Protein AF-A0A7W1I3N8-F1 (afdb_monomer_lite)

Foldseek 3Di:
DQDPVPRDDDDDDDPPVPDDDDDDPVPDPDDPVVVVVVVVVVVVLVVQCVVVVHPVSSPDDPDPCQPPDADPPPRDGDD

Structure (mmCIF, N/CA/C/O backbone):
data_AF-A0A7W1I3N8-F1
#
_entry.id   AF-A0A7W1I3N8-F1
#
loop_
_atom_site.group_PDB
_atom_site.id
_atom_site.type_symbol
_atom_site.label_atom_id
_atom_site.label_alt_id
_atom_site.label_comp_id
_atom_site.label_asym_id
_atom_site.label_entity_id
_atom_site.label_seq_id
_atom_site.pdbx_PDB_ins_code
_atom_site.Cartn_x
_atom_site.Cartn_y
_atom_site.Cartn_z
_atom_site.occupancy
_atom_site.B_iso_or_equiv
_atom_site.auth_seq_id
_atom_site.auth_comp_id
_atom_site.auth_asym_id
_atom_site.auth_atom_id
_atom_site.pdbx_PDB_model_num
ATOM 1 N N . MET A 1 1 ? -1.430 19.043 25.001 1.00 63.84 1 MET A N 1
ATOM 2 C CA . MET A 1 1 ? -1.280 19.865 26.224 1.00 63.84 1 MET A CA 1
ATOM 3 C C . MET A 1 1 ? -0.633 21.191 25.835 1.00 63.84 1 MET A C 1
ATOM 5 O O . MET A 1 1 ? 0.323 21.167 25.066 1.00 63.84 1 MET A O 1
ATOM 9 N N . LYS A 1 2 ? -1.206 22.337 26.226 1.00 70.50 2 LYS A N 1
ATOM 10 C CA . LYS A 1 2 ? -0.598 23.656 25.968 1.00 70.50 2 LYS A CA 1
ATOM 11 C C . LYS A 1 2 ? 0.601 23.774 26.907 1.00 70.50 2 LYS A C 1
ATOM 13 O O . LYS A 1 2 ? 0.439 23.501 28.091 1.00 70.50 2 LYS A O 1
ATOM 18 N N . ASN A 1 3 ? 1.781 24.087 26.385 1.00 72.56 3 ASN A N 1
ATOM 19 C CA . ASN A 1 3 ? 2.945 24.301 27.235 1.00 72.56 3 ASN A CA 1
ATOM 20 C C . ASN A 1 3 ? 2.669 25.557 28.096 1.00 72.56 3 ASN A C 1
ATOM 22 O O . ASN A 1 3 ? 2.349 26.598 27.512 1.00 72.56 3 ASN A O 1
ATOM 26 N N . PRO A 1 4 ? 2.700 25.451 29.436 1.00 76.94 4 PRO A N 1
ATOM 27 C CA . PRO A 1 4 ? 2.320 26.548 30.324 1.00 76.94 4 PRO A CA 1
ATOM 28 C C . PRO A 1 4 ? 3.280 27.741 30.229 1.00 76.94 4 PRO A C 1
ATOM 30 O O . PRO A 1 4 ? 2.823 28.876 30.301 1.00 76.94 4 PRO A O 1
ATOM 33 N N . ASP A 1 5 ? 4.559 27.497 29.944 1.00 79.12 5 ASP A N 1
ATOM 34 C CA . ASP A 1 5 ? 5.603 28.527 29.911 1.00 79.12 5 ASP A CA 1
ATOM 35 C C . ASP A 1 5 ? 5.673 29.256 28.562 1.00 79.12 5 ASP A C 1
ATOM 37 O O . ASP A 1 5 ? 5.979 30.441 28.489 1.00 79.12 5 ASP A O 1
ATOM 41 N N . THR A 1 6 ? 5.371 28.559 27.461 1.00 79.50 6 THR A N 1
ATOM 42 C CA . THR A 1 6 ? 5.479 29.124 26.097 1.00 79.50 6 THR A CA 1
ATOM 43 C C . THR A 1 6 ? 4.133 29.413 25.441 1.00 79.50 6 THR A C 1
ATOM 45 O O . THR A 1 6 ? 4.080 29.964 24.342 1.00 79.50 6 THR A O 1
ATOM 48 N N . GLY A 1 7 ? 3.028 28.980 26.053 1.00 81.19 7 GLY A N 1
ATOM 49 C CA . GLY A 1 7 ? 1.671 29.127 25.529 1.00 81.19 7 GLY A CA 1
ATOM 50 C C . GLY A 1 7 ? 1.376 28.350 24.237 1.00 81.19 7 GLY A C 1
ATOM 51 O O . GLY A 1 7 ? 0.248 28.392 23.741 1.00 81.19 7 GLY A O 1
ATOM 52 N N . LYS A 1 8 ? 2.345 27.616 23.680 1.00 76.75 8 LYS A N 1
ATOM 53 C CA . LYS A 1 8 ? 2.199 26.901 22.405 1.00 76.75 8 LYS A CA 1
ATOM 54 C C . LYS A 1 8 ? 1.551 25.530 22.609 1.00 76.75 8 LYS A C 1
ATOM 56 O O . LYS A 1 8 ? 1.850 24.805 23.560 1.00 76.75 8 LYS A O 1
ATOM 61 N N . ARG A 1 9 ? 0.661 25.145 21.690 1.00 82.00 9 ARG A N 1
ATOM 62 C CA . ARG A 1 9 ? 0.145 23.772 21.584 1.00 82.00 9 ARG A CA 1
ATOM 63 C C . ARG A 1 9 ? 1.025 22.990 20.616 1.00 82.00 9 ARG A C 1
ATOM 65 O O . ARG A 1 9 ? 1.148 23.371 19.459 1.00 82.00 9 ARG A O 1
ATOM 72 N N . VAL A 1 10 ? 1.597 21.886 21.086 1.00 78.62 10 VAL A N 1
ATOM 73 C CA . VAL A 1 10 ? 2.302 20.920 20.236 1.00 78.62 10 VAL A CA 1
ATOM 74 C C . VAL A 1 10 ? 1.410 19.695 20.092 1.00 78.62 10 VAL A C 1
ATOM 76 O O . VAL A 1 10 ? 1.012 19.101 21.098 1.00 78.62 10 VAL A O 1
AT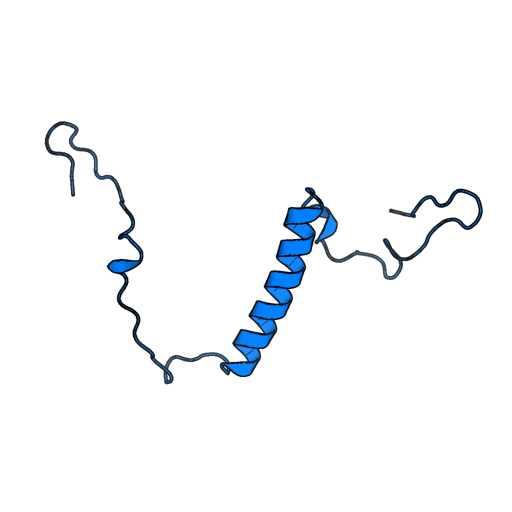OM 79 N N . SER A 1 11 ? 1.071 19.341 18.853 1.00 80.62 11 SER A N 1
ATOM 80 C CA . SER A 1 11 ? 0.429 18.061 18.563 1.00 80.62 11 SER A CA 1
ATOM 81 C C . SER A 1 11 ? 1.484 16.968 18.695 1.00 80.62 11 SER A C 1
ATOM 83 O O . SER A 1 11 ? 2.471 16.968 17.961 1.00 80.62 11 SER A O 1
ATOM 85 N N . ARG A 1 12 ? 1.317 16.084 19.679 1.00 80.12 12 ARG A N 1
ATOM 86 C CA . ARG A 1 12 ? 2.160 14.900 19.857 1.00 80.12 12 ARG A CA 1
ATOM 87 C C . ARG A 1 12 ? 1.316 13.690 19.499 1.00 80.12 12 ARG A C 1
ATOM 89 O O . ARG A 1 12 ? 0.215 13.546 20.020 1.00 80.12 12 ARG A O 1
ATOM 96 N N . LEU A 1 13 ? 1.824 12.858 18.598 1.00 87.62 13 LEU A N 1
ATOM 97 C CA . LEU A 1 13 ? 1.216 11.565 18.314 1.00 87.62 13 LEU A CA 1
ATOM 98 C C . LEU A 1 13 ? 1.405 10.658 19.529 1.00 87.62 13 LEU A C 1
ATOM 100 O O . LEU A 1 13 ? 2.495 10.623 20.102 1.00 87.62 13 LEU A O 1
ATOM 104 N N . ASN A 1 14 ? 0.358 9.918 19.893 1.00 89.94 14 ASN A N 1
ATOM 105 C CA . ASN A 1 14 ? 0.477 8.893 20.921 1.00 89.94 14 ASN A CA 1
ATOM 106 C C . ASN A 1 14 ? 1.465 7.814 20.448 1.00 89.94 14 ASN A C 1
ATOM 108 O O . ASN A 1 14 ? 1.478 7.482 19.252 1.00 89.94 14 ASN A O 1
ATOM 112 N N . PRO A 1 15 ? 2.277 7.244 21.351 1.00 90.75 15 PRO A N 1
ATOM 113 C CA . PRO A 1 15 ? 3.110 6.097 21.021 1.00 90.75 15 PRO A CA 1
ATOM 114 C C . PRO A 1 15 ? 2.240 4.912 20.581 1.00 90.75 15 PRO A C 1
ATOM 116 O O . PRO A 1 15 ? 1.084 4.782 20.982 1.00 90.75 15 PRO A O 1
ATOM 119 N N . ALA A 1 16 ? 2.798 4.022 19.756 1.00 89.44 16 ALA A N 1
ATOM 120 C CA . ALA A 1 16 ? 2.052 2.902 19.175 1.00 89.44 16 ALA A CA 1
ATOM 121 C C . ALA A 1 16 ? 1.467 1.930 20.219 1.00 89.44 16 ALA A C 1
ATOM 123 O O . ALA A 1 16 ? 0.477 1.256 19.931 1.00 89.44 16 ALA A O 1
ATOM 124 N N . SER A 1 17 ? 2.061 1.876 21.416 1.00 92.19 17 SER A N 1
ATOM 125 C CA . SER A 1 17 ? 1.574 1.117 22.575 1.00 92.19 17 SER A CA 1
ATOM 126 C C . SER A 1 17 ? 0.241 1.633 23.118 1.00 92.19 17 SER A C 1
ATOM 128 O O . SER A 1 17 ? -0.515 0.867 23.701 1.00 92.19 17 SER A O 1
ATOM 130 N N . GLU A 1 18 ? -0.065 2.912 22.907 1.00 94.50 18 GLU A N 1
ATOM 131 C CA . GLU A 1 18 ? -1.314 3.552 23.335 1.00 94.50 18 GLU A CA 1
ATOM 132 C C . GLU A 1 18 ? -2.376 3.563 22.223 1.00 94.50 18 GLU A C 1
ATOM 134 O O . GLU A 1 18 ? -3.464 4.117 22.389 1.00 94.50 18 GLU A O 1
ATOM 139 N N . TRP A 1 19 ? -2.083 2.982 21.054 1.00 94.69 19 TRP A N 1
ATOM 140 C CA . TRP A 1 19 ? -3.045 2.934 19.957 1.00 94.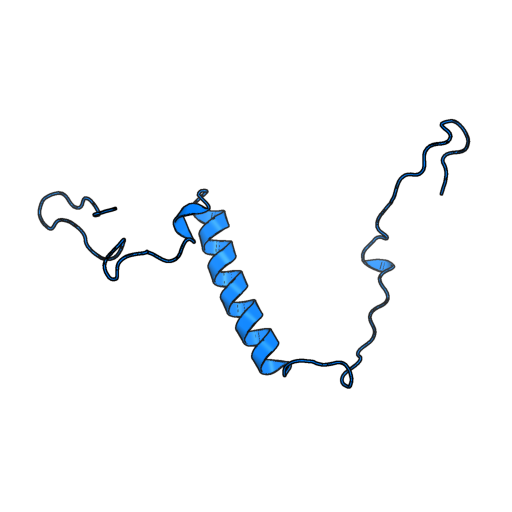69 19 TRP A CA 1
ATOM 141 C C . TRP A 1 19 ? -4.101 1.864 20.219 1.00 94.69 19 TRP A C 1
ATOM 143 O O . TRP A 1 19 ? -3.821 0.666 20.163 1.00 94.69 19 TRP A O 1
ATOM 153 N N . MET A 1 20 ? -5.345 2.300 20.398 1.00 92.25 20 MET A N 1
ATOM 154 C CA . MET A 1 20 ? -6.503 1.412 20.401 1.00 92.25 20 MET A CA 1
ATOM 155 C C . MET A 1 20 ? -6.906 1.070 18.964 1.00 92.25 20 MET A C 1
ATOM 157 O O . MET A 1 20 ? -7.156 1.957 18.148 1.00 92.25 20 MET A O 1
ATOM 161 N N . ARG A 1 21 ? -6.986 -0.225 18.655 1.00 92.44 21 ARG A N 1
ATOM 162 C CA . ARG A 1 21 ? -7.474 -0.743 17.370 1.00 92.44 21 ARG A CA 1
ATOM 163 C C . ARG A 1 21 ? -8.736 -1.555 17.625 1.00 92.44 21 ARG A C 1
ATOM 165 O O . ARG A 1 21 ? -8.777 -2.338 18.567 1.00 92.44 21 ARG A O 1
ATOM 172 N N . LYS A 1 22 ? -9.753 -1.367 16.788 1.00 94.56 22 LYS A N 1
ATOM 173 C CA . LYS A 1 22 ? -11.005 -2.122 16.842 1.00 94.56 22 LYS A CA 1
ATOM 174 C C . LYS A 1 22 ? -11.372 -2.578 15.440 1.00 94.56 22 LYS A C 1
ATOM 176 O O . LYS A 1 22 ? -11.373 -1.769 14.515 1.00 94.56 22 LYS A O 1
ATOM 181 N N . GLU A 1 23 ? -11.699 -3.855 15.297 1.00 93.00 23 GLU A N 1
ATOM 182 C CA . GLU A 1 23 ? -12.222 -4.383 14.043 1.00 93.00 23 GLU A CA 1
ATOM 183 C C . GLU A 1 23 ? -13.672 -3.930 13.842 1.00 93.00 23 GLU A C 1
ATOM 185 O O . GLU A 1 23 ? -14.510 -4.029 14.741 1.00 93.00 23 GLU A O 1
ATOM 190 N N . VAL A 1 24 ? -13.965 -3.413 12.647 1.00 95.06 24 VAL A N 1
ATOM 191 C CA . VAL A 1 24 ? -15.298 -2.937 12.245 1.00 95.06 24 VAL A CA 1
ATOM 192 C C . VAL A 1 24 ? -15.684 -3.512 10.873 1.00 95.06 24 VAL A C 1
ATOM 194 O O . VAL A 1 24 ? -15.743 -2.774 9.890 1.00 95.06 24 VAL A O 1
ATOM 197 N N . PRO A 1 25 ? -15.953 -4.831 10.765 1.00 93.06 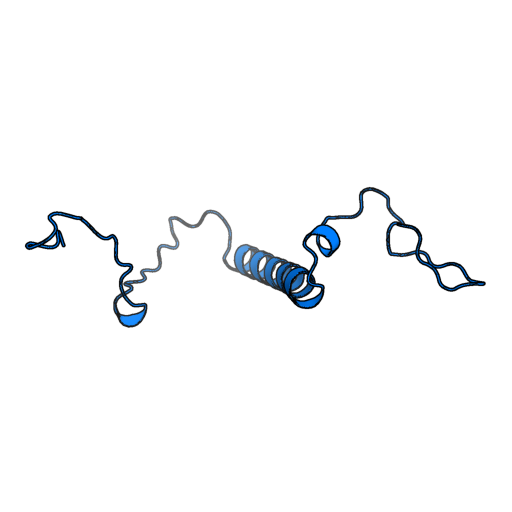25 PRO A N 1
ATOM 198 C CA . PRO A 1 25 ? -16.172 -5.491 9.471 1.00 93.06 25 PRO A CA 1
ATOM 199 C C . PRO A 1 25 ? -17.334 -4.910 8.653 1.00 93.06 25 PRO A C 1
ATOM 201 O O . PRO A 1 25 ? -17.301 -4.942 7.430 1.00 93.06 25 PRO A O 1
ATOM 204 N N . HIS A 1 26 ? -18.339 -4.330 9.312 1.00 94.88 26 HIS A N 1
ATOM 205 C CA . HIS A 1 26 ? -19.506 -3.717 8.667 1.00 94.88 26 HIS A CA 1
ATOM 206 C C . HIS A 1 26 ? -19.214 -2.364 7.989 1.00 94.88 26 HIS A C 1
ATOM 208 O O . HIS A 1 26 ? -20.023 -1.908 7.191 1.00 94.88 26 HIS A O 1
ATOM 214 N N . LEU A 1 27 ? -18.079 -1.716 8.286 1.00 96.25 27 LEU A N 1
ATOM 215 C CA . LEU A 1 27 ? -17.633 -0.482 7.613 1.00 96.25 27 LEU A CA 1
ATOM 216 C C . LEU A 1 27 ? -16.635 -0.760 6.482 1.00 96.25 27 LEU A C 1
ATOM 218 O O . LEU A 1 27 ? -16.001 0.152 5.947 1.00 96.25 27 LEU A O 1
ATOM 222 N N . ARG A 1 28 ? -16.440 -2.032 6.144 1.00 94.81 28 ARG A N 1
ATOM 223 C CA . ARG A 1 28 ? -15.486 -2.458 5.134 1.00 94.81 28 ARG A CA 1
ATOM 224 C C . ARG A 1 28 ? -15.993 -2.083 3.738 1.00 94.81 28 ARG A C 1
ATOM 226 O O . ARG A 1 28 ? -17.084 -2.470 3.344 1.00 94.81 28 ARG A O 1
ATOM 233 N N . ILE A 1 29 ? -15.164 -1.363 2.981 1.00 97.06 29 ILE A N 1
ATOM 234 C CA . ILE A 1 29 ? -15.475 -0.942 1.601 1.00 97.06 29 ILE A CA 1
ATOM 235 C C . ILE A 1 29 ? -15.104 -2.039 0.587 1.00 97.06 29 ILE A C 1
ATOM 237 O O . ILE A 1 29 ? -15.782 -2.215 -0.419 1.00 97.06 29 ILE A O 1
ATOM 241 N N . VAL A 1 30 ? -14.021 -2.780 0.846 1.00 96.81 30 VAL A N 1
ATOM 242 C CA . VAL A 1 30 ? -13.486 -3.848 -0.019 1.00 96.81 30 VAL A CA 1
ATOM 243 C C . VAL A 1 30 ? -13.088 -5.059 0.817 1.00 96.81 30 VAL A C 1
ATOM 245 O O . VAL A 1 30 ? -12.737 -4.887 1.980 1.00 96.81 30 VAL A O 1
ATOM 248 N N . SER A 1 31 ? -13.101 -6.268 0.251 1.00 95.88 31 SER A N 1
ATOM 249 C CA . SER A 1 31 ? -12.703 -7.481 0.981 1.00 95.88 31 SER A CA 1
ATOM 250 C C . SER A 1 31 ? -11.270 -7.399 1.528 1.00 95.88 31 SER A C 1
ATOM 252 O O . SER A 1 31 ? -10.415 -6.707 0.969 1.00 95.88 31 SER A O 1
ATOM 254 N N . ASP A 1 32 ? -10.997 -8.137 2.611 1.00 94.25 32 ASP A N 1
ATOM 255 C CA . ASP A 1 32 ? -9.644 -8.218 3.183 1.00 94.25 32 ASP A CA 1
ATOM 256 C C . ASP A 1 32 ? -8.644 -8.787 2.177 1.00 94.25 32 ASP A C 1
ATOM 258 O O . ASP A 1 32 ? -7.511 -8.322 2.109 1.00 94.25 32 ASP A O 1
ATOM 262 N N . GLU A 1 33 ? -9.079 -9.752 1.365 1.00 96.69 33 GLU A N 1
ATOM 263 C CA . GLU A 1 33 ? -8.273 -10.351 0.301 1.00 96.69 33 GLU A CA 1
ATOM 264 C C . GLU A 1 33 ? -7.837 -9.294 -0.720 1.00 96.69 33 GLU A C 1
ATOM 266 O O . GLU A 1 33 ? -6.645 -9.130 -0.980 1.00 96.69 33 GLU A O 1
ATOM 271 N N . LEU A 1 34 ? -8.783 -8.494 -1.230 1.00 97.56 34 LEU A N 1
ATOM 272 C CA . LEU A 1 34 ? -8.480 -7.439 -2.197 1.00 97.56 34 LEU A CA 1
ATOM 273 C C . LEU A 1 34 ? -7.584 -6.354 -1.584 1.00 97.56 34 LEU A C 1
ATOM 275 O O . LEU A 1 34 ? -6.675 -5.838 -2.243 1.00 97.56 34 LEU A O 1
ATOM 279 N N . TRP A 1 35 ? -7.820 -6.011 -0.317 1.00 96.12 35 TRP A N 1
ATOM 280 C CA . TRP A 1 35 ? -6.968 -5.084 0.417 1.00 96.12 35 TRP A CA 1
ATOM 281 C C . TRP A 1 35 ? -5.537 -5.619 0.559 1.00 96.12 35 TRP A C 1
ATOM 283 O O . TRP A 1 35 ? -4.581 -4.905 0.238 1.00 96.12 35 TRP A O 1
ATOM 293 N N . ALA A 1 36 ? -5.375 -6.869 0.995 1.00 96.00 36 ALA A N 1
ATOM 294 C CA . ALA A 1 36 ? -4.077 -7.511 1.173 1.00 96.00 36 ALA A CA 1
ATOM 295 C C . ALA A 1 36 ? -3.293 -7.573 -0.147 1.00 96.00 36 ALA A C 1
ATOM 297 O O . ALA A 1 36 ? -2.127 -7.158 -0.190 1.00 96.00 36 ALA A O 1
ATOM 298 N N . ASP A 1 37 ? -3.947 -7.974 -1.237 1.00 96.69 37 ASP A N 1
ATOM 299 C CA . ASP A 1 37 ? -3.359 -8.004 -2.578 1.00 96.69 37 ASP A CA 1
ATOM 300 C C . ASP A 1 37 ? -2.884 -6.618 -3.028 1.00 96.69 37 ASP A C 1
ATOM 302 O O . ASP A 1 37 ? -1.757 -6.449 -3.517 1.00 96.69 37 ASP A O 1
ATOM 306 N N . ALA A 1 38 ? -3.712 -5.589 -2.830 1.00 95.56 38 ALA A N 1
ATOM 307 C CA . ALA A 1 38 ? -3.355 -4.215 -3.163 1.00 95.56 38 ALA A CA 1
ATOM 308 C C . ALA A 1 38 ? -2.150 -3.727 -2.342 1.00 95.56 38 ALA A C 1
ATOM 310 O O . ALA A 1 38 ? -1.217 -3.135 -2.901 1.00 95.56 38 ALA A O 1
ATOM 311 N N . LYS A 1 39 ? -2.119 -4.010 -1.033 1.00 94.25 39 LYS A N 1
ATOM 312 C CA . LYS A 1 39 ? -0.987 -3.667 -0.160 1.00 94.25 39 LYS A CA 1
ATOM 313 C C . LYS A 1 39 ? 0.294 -4.380 -0.587 1.00 94.25 39 LYS A C 1
ATOM 315 O O . LYS A 1 39 ? 1.341 -3.732 -0.643 1.00 94.25 39 LYS A O 1
ATOM 320 N N . GLN A 1 40 ? 0.223 -5.654 -0.970 1.00 92.50 40 GLN A N 1
ATOM 321 C CA . GLN A 1 40 ? 1.384 -6.395 -1.464 1.00 92.50 40 GLN A CA 1
ATOM 322 C C . GLN A 1 40 ? 1.951 -5.771 -2.752 1.00 92.50 40 GLN A C 1
ATOM 324 O O . GLN A 1 40 ? 3.169 -5.610 -2.885 1.00 92.50 40 GLN A O 1
ATOM 329 N N . ARG A 1 41 ? 1.085 -5.366 -3.692 1.00 87.81 41 ARG A N 1
ATOM 330 C CA . ARG A 1 41 ? 1.502 -4.669 -4.925 1.00 87.81 41 ARG A CA 1
ATOM 331 C C . ARG A 1 41 ? 2.139 -3.307 -4.626 1.00 87.81 41 ARG A C 1
ATOM 333 O O . ARG A 1 41 ? 3.175 -2.979 -5.205 1.00 87.81 41 ARG A O 1
ATOM 340 N N . GLN A 1 42 ? 1.569 -2.536 -3.697 1.00 86.25 42 GLN A N 1
ATOM 341 C CA . GLN A 1 42 ? 2.124 -1.242 -3.275 1.00 86.25 42 GLN A CA 1
ATOM 342 C C . GLN A 1 42 ? 3.513 -1.376 -2.645 1.00 86.25 42 GLN A C 1
ATOM 344 O O . GLN A 1 42 ? 4.399 -0.581 -2.956 1.00 86.25 42 GLN A O 1
ATOM 349 N N . GLU A 1 43 ? 3.723 -2.379 -1.791 1.00 85.19 43 GLU A N 1
ATOM 350 C CA . GLU A 1 43 ? 5.028 -2.624 -1.169 1.00 85.19 43 GLU A CA 1
ATOM 351 C C . GLU A 1 43 ? 6.103 -2.959 -2.210 1.00 85.19 43 GLU A C 1
ATOM 353 O O . GLU A 1 43 ? 7.218 -2.438 -2.135 1.00 85.19 43 GLU A O 1
ATOM 358 N N . LYS A 1 44 ? 5.767 -3.750 -3.239 1.00 76.44 44 LYS A N 1
ATOM 359 C CA . LYS A 1 44 ? 6.676 -4.014 -4.369 1.00 76.44 44 LYS A CA 1
ATOM 360 C C . LYS A 1 44 ? 7.058 -2.717 -5.098 1.00 76.44 44 LYS A C 1
ATOM 362 O O . LYS A 1 44 ? 8.243 -2.476 -5.329 1.00 76.44 44 LYS A O 1
ATOM 367 N N . GLY A 1 45 ? 6.085 -1.849 -5.380 1.00 70.25 45 GLY A N 1
ATOM 368 C CA . GLY A 1 45 ? 6.332 -0.540 -5.998 1.00 70.25 45 GLY A CA 1
ATOM 369 C C . GLY A 1 45 ? 7.177 0.399 -5.124 1.00 70.25 45 GLY A C 1
ATOM 370 O O . GLY A 1 45 ? 8.134 1.001 -5.608 1.00 70.25 45 GLY A O 1
ATOM 371 N N . ARG A 1 46 ? 6.891 0.493 -3.817 1.00 71.06 46 ARG A N 1
ATOM 372 C CA . ARG A 1 46 ? 7.673 1.319 -2.874 1.00 71.06 46 ARG A CA 1
ATOM 373 C C . ARG A 1 46 ? 9.108 0.838 -2.720 1.00 71.06 46 ARG A C 1
ATOM 375 O O . ARG A 1 46 ? 10.006 1.674 -2.641 1.00 71.06 46 ARG A O 1
ATOM 382 N N . LYS A 1 47 ? 9.340 -0.477 -2.685 1.00 64.69 47 LYS A N 1
ATOM 383 C CA . LYS A 1 47 ? 10.700 -1.034 -2.676 1.00 64.69 47 LYS A CA 1
ATOM 384 C C . LYS A 1 47 ? 11.464 -0.618 -3.931 1.00 64.69 47 LYS A C 1
ATOM 386 O O . LYS A 1 47 ? 12.587 -0.150 -3.799 1.00 64.69 47 LYS A O 1
ATOM 391 N N . ALA A 1 48 ? 10.843 -0.675 -5.111 1.00 60.34 48 ALA A N 1
ATOM 392 C CA . ALA A 1 48 ? 11.473 -0.195 -6.343 1.00 60.34 48 ALA A CA 1
ATOM 393 C C . ALA A 1 48 ? 11.870 1.296 -6.261 1.00 60.34 48 ALA A C 1
ATOM 395 O O . ALA A 1 48 ? 12.987 1.646 -6.630 1.00 60.34 48 ALA A O 1
ATOM 396 N N . ILE A 1 49 ? 11.017 2.158 -5.686 1.00 62.88 49 ILE A N 1
ATOM 397 C CA . ILE A 1 49 ? 11.332 3.585 -5.454 1.00 62.88 49 ILE A CA 1
ATOM 398 C C . ILE A 1 49 ? 12.509 3.753 -4.490 1.00 62.88 49 ILE A C 1
ATOM 400 O O . ILE A 1 49 ? 13.425 4.530 -4.756 1.00 62.88 49 ILE A O 1
ATOM 404 N N . ARG A 1 50 ? 12.467 3.051 -3.351 1.00 60.56 50 ARG A N 1
ATOM 405 C CA . ARG A 1 50 ? 13.438 3.223 -2.263 1.00 60.56 50 ARG A CA 1
ATOM 406 C C . ARG A 1 50 ? 14.827 2.725 -2.654 1.00 60.56 50 ARG A C 1
ATOM 408 O O . ARG A 1 50 ? 15.809 3.341 -2.263 1.00 60.56 50 ARG A O 1
ATOM 415 N N . THR A 1 51 ? 14.904 1.638 -3.419 1.00 58.84 51 THR A N 1
ATOM 416 C CA . THR A 1 51 ? 16.177 1.048 -3.854 1.00 58.84 51 THR A CA 1
ATOM 417 C C . THR A 1 51 ? 16.782 1.795 -5.047 1.00 58.84 51 THR A C 1
ATOM 419 O O . THR A 1 51 ? 17.998 1.882 -5.144 1.00 58.84 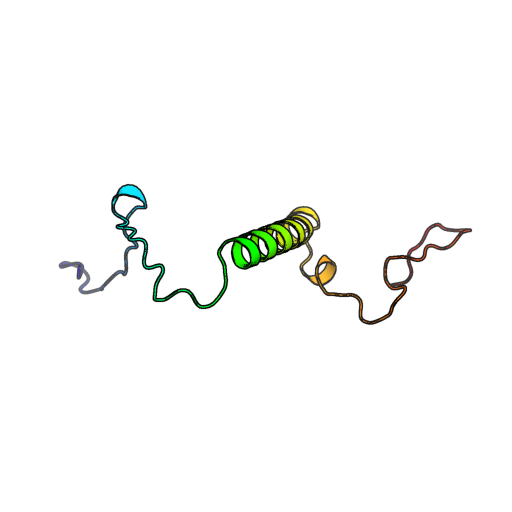51 THR A O 1
ATOM 422 N N . ALA A 1 52 ? 15.964 2.377 -5.933 1.00 57.38 52 ALA A N 1
ATOM 423 C CA . ALA A 1 52 ? 16.452 3.103 -7.111 1.00 57.38 52 ALA A CA 1
ATOM 424 C C . ALA A 1 52 ? 16.855 4.565 -6.834 1.00 57.38 52 ALA A C 1
ATOM 426 O O . ALA A 1 52 ? 17.356 5.234 -7.735 1.00 57.38 52 ALA A O 1
ATOM 427 N N . GLY A 1 53 ? 16.573 5.107 -5.640 1.00 55.19 53 GLY A N 1
ATOM 428 C CA . GLY A 1 53 ? 16.863 6.506 -5.280 1.00 55.19 53 GLY A CA 1
ATOM 429 C C . GLY A 1 53 ? 16.111 7.559 -6.111 1.00 55.19 53 GLY A C 1
ATOM 430 O O . GLY A 1 53 ? 16.260 8.755 -5.878 1.00 55.19 53 GLY A O 1
ATOM 431 N N . ASN A 1 54 ? 15.286 7.135 -7.072 1.00 56.09 54 ASN A N 1
ATOM 432 C CA . ASN A 1 54 ? 14.639 7.996 -8.048 1.00 56.09 54 ASN A CA 1
ATOM 433 C C . ASN A 1 54 ? 13.137 7.671 -8.139 1.00 56.09 54 ASN A C 1
ATOM 435 O O . ASN A 1 54 ? 12.764 6.623 -8.676 1.00 56.09 54 ASN A O 1
ATOM 439 N N . PRO A 1 55 ? 12.249 8.584 -7.706 1.00 57.84 55 PRO A N 1
ATOM 440 C CA . PRO A 1 55 ? 10.798 8.443 -7.852 1.00 57.84 55 PRO A CA 1
ATOM 441 C C . PRO A 1 55 ? 10.338 8.246 -9.303 1.00 57.84 55 PRO A C 1
ATOM 443 O O . PRO A 1 55 ? 9.244 7.733 -9.537 1.00 57.84 55 PRO A O 1
ATOM 446 N N . ARG A 1 56 ? 11.163 8.627 -10.293 1.00 57.69 56 ARG A N 1
ATOM 447 C CA . ARG A 1 56 ? 10.870 8.410 -11.718 1.00 57.69 56 ARG A CA 1
ATOM 448 C C . ARG A 1 56 ? 10.890 6.931 -12.106 1.00 57.69 56 ARG A C 1
ATOM 450 O O . ARG A 1 56 ? 10.138 6.565 -12.996 1.00 57.69 56 ARG A O 1
ATOM 457 N N . GLY A 1 57 ? 11.663 6.086 -11.417 1.00 56.69 57 GLY A N 1
ATOM 458 C CA . GLY A 1 57 ? 11.730 4.644 -11.698 1.00 56.69 57 GLY A CA 1
ATOM 459 C C . GLY A 1 57 ? 10.449 3.877 -11.352 1.00 56.69 57 GLY A C 1
AT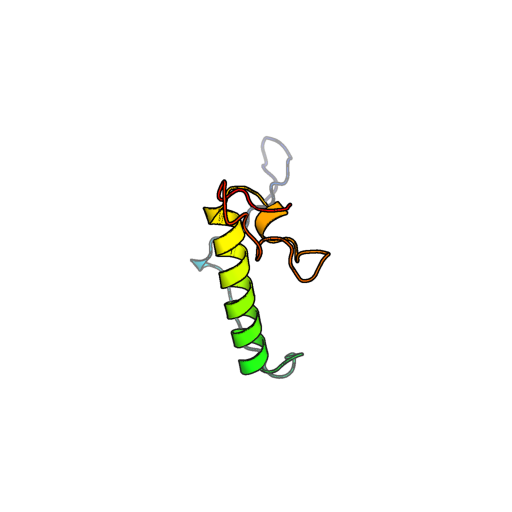OM 460 O O . GLY A 1 57 ? 10.258 2.759 -11.812 1.00 56.69 57 GLY A O 1
ATOM 461 N N . ALA A 1 58 ? 9.547 4.483 -10.575 1.00 60.72 58 ALA A N 1
ATOM 462 C CA . ALA A 1 58 ? 8.225 3.923 -10.303 1.00 60.72 58 ALA A CA 1
ATOM 463 C C . ALA A 1 58 ? 7.096 4.602 -11.072 1.00 60.72 58 ALA A C 1
ATOM 465 O O . ALA A 1 58 ? 5.927 4.267 -10.865 1.00 60.72 58 ALA A O 1
ATOM 466 N N . ARG A 1 59 ? 7.413 5.555 -11.957 1.00 67.19 59 ARG A N 1
ATOM 467 C CA . ARG A 1 59 ? 6.423 6.026 -12.919 1.00 67.19 59 ARG A CA 1
ATOM 468 C C . ARG A 1 59 ? 6.178 4.913 -13.918 1.00 67.19 59 ARG A C 1
ATOM 470 O O . ARG A 1 59 ? 7.113 4.322 -14.449 1.00 67.19 59 ARG A O 1
ATOM 477 N N . ARG A 1 60 ? 4.900 4.644 -14.173 1.00 69.94 60 ARG A N 1
ATOM 478 C CA . ARG A 1 60 ? 4.512 3.747 -15.251 1.00 69.94 60 ARG A CA 1
ATOM 479 C C . ARG A 1 60 ? 5.069 4.318 -16.565 1.00 69.94 60 ARG A C 1
ATOM 481 O O . ARG A 1 60 ? 4.850 5.505 -16.814 1.00 69.94 60 ARG A O 1
ATOM 488 N N . PRO A 1 61 ? 5.786 3.522 -17.373 1.00 73.44 61 PRO A N 1
ATOM 489 C CA . PRO A 1 61 ? 6.285 3.987 -18.659 1.00 73.44 61 PRO A CA 1
ATOM 490 C C . PRO A 1 61 ? 5.125 4.463 -19.543 1.00 73.44 61 PRO A C 1
ATOM 492 O O . PRO A 1 61 ? 4.068 3.830 -19.582 1.00 73.44 61 PRO A O 1
ATOM 495 N N . HIS A 1 62 ? 5.320 5.599 -20.221 1.00 76.00 62 HIS A N 1
ATOM 496 C CA . HIS A 1 62 ? 4.322 6.173 -21.132 1.00 76.00 62 HIS A CA 1
ATOM 497 C C . HIS A 1 62 ? 4.181 5.354 -22.420 1.00 76.00 62 HIS A C 1
ATOM 499 O O . HIS A 1 62 ? 3.092 5.281 -22.982 1.00 76.00 62 HIS A O 1
ATOM 505 N N . TYR A 1 63 ? 5.268 4.715 -22.856 1.00 81.56 63 TYR A N 1
ATOM 506 C CA . TYR A 1 63 ? 5.314 3.888 -24.055 1.00 81.56 63 TYR A CA 1
ATOM 507 C C . TYR A 1 63 ? 5.567 2.429 -23.691 1.00 81.56 63 TYR A C 1
ATOM 509 O O . TYR A 1 63 ? 6.274 2.130 -22.730 1.00 81.56 63 TYR A O 1
ATOM 517 N N . LEU A 1 64 ? 5.001 1.519 -24.486 1.00 82.50 64 LEU A N 1
ATOM 518 C CA . LEU A 1 64 ? 5.001 0.079 -24.214 1.00 82.50 64 LEU A CA 1
ATOM 519 C C . LEU A 1 64 ? 6.406 -0.500 -23.981 1.00 82.50 64 LEU A C 1
ATOM 521 O O . LEU A 1 64 ? 6.565 -1.382 -23.145 1.00 82.50 64 LEU A O 1
ATOM 525 N N . PHE A 1 65 ? 7.412 0.006 -24.697 1.00 83.06 65 PHE A N 1
ATOM 526 C CA . PHE A 1 65 ? 8.773 -0.536 -24.683 1.00 83.06 65 PHE A CA 1
ATOM 527 C C . PHE A 1 65 ? 9.773 0.257 -23.830 1.00 83.06 65 PHE A C 1
ATOM 529 O O . PHE A 1 65 ? 10.929 -0.155 -23.717 1.00 83.06 65 PHE A O 1
ATOM 536 N N . SER A 1 66 ? 9.365 1.365 -23.198 1.00 79.38 66 SER A N 1
ATOM 537 C CA . SER A 1 66 ? 10.268 2.164 -22.358 1.00 79.38 66 SER A CA 1
ATOM 538 C C . SER A 1 66 ? 10.834 1.320 -21.211 1.00 79.38 66 SER A C 1
ATOM 540 O O . SER A 1 66 ? 10.088 0.725 -20.432 1.00 79.38 66 SER A O 1
ATOM 542 N N . GLY A 1 67 ? 12.165 1.261 -21.114 1.00 76.94 67 GLY A N 1
ATOM 543 C CA . GLY A 1 67 ? 12.881 0.451 -20.123 1.00 76.94 67 GLY A CA 1
ATOM 544 C C . GLY A 1 67 ? 12.932 -1.061 -20.401 1.00 76.94 67 GLY A C 1
ATOM 545 O O . GLY A 1 67 ? 13.541 -1.781 -19.613 1.00 76.94 67 GLY A O 1
ATOM 546 N N . LEU A 1 68 ? 12.332 -1.551 -21.495 1.00 83.62 68 LEU A N 1
ATOM 547 C CA . LEU A 1 68 ? 12.361 -2.972 -21.885 1.00 83.62 68 LEU A CA 1
ATOM 548 C C . LEU A 1 68 ? 13.359 -3.267 -23.012 1.00 83.62 68 LEU A C 1
ATOM 550 O O . LEU A 1 68 ? 13.810 -4.403 -23.157 1.00 83.62 68 LEU A O 1
ATOM 554 N N . THR A 1 69 ? 13.714 -2.261 -23.809 1.00 85.50 69 THR A N 1
ATOM 555 C CA . THR A 1 69 ? 14.610 -2.402 -24.961 1.00 85.50 69 THR A CA 1
ATOM 556 C C . THR A 1 69 ? 16.015 -1.883 -24.666 1.00 85.50 69 THR A C 1
ATOM 558 O O . THR A 1 69 ? 16.195 -0.832 -24.048 1.00 85.50 69 THR A O 1
ATOM 561 N N . LYS A 1 70 ? 17.025 -2.615 -25.150 1.00 88.12 70 LYS A N 1
ATOM 562 C CA . LYS A 1 70 ? 18.448 -2.253 -25.072 1.00 88.12 70 LYS A CA 1
ATOM 563 C C . LYS A 1 70 ? 19.109 -2.371 -26.441 1.00 88.12 70 LYS A C 1
ATOM 565 O O . LYS A 1 70 ? 18.761 -3.259 -27.219 1.00 88.12 70 LYS A O 1
ATOM 570 N N . CYS A 1 71 ? 20.077 -1.504 -26.724 1.00 89.38 71 CYS A N 1
ATOM 571 C CA . CYS A 1 71 ? 20.876 -1.600 -27.941 1.00 89.38 71 CYS A CA 1
ATOM 572 C C . CYS A 1 71 ? 21.732 -2.877 -27.919 1.00 89.38 71 CYS A C 1
ATOM 574 O O . CYS A 1 71 ? 22.479 -3.105 -26.970 1.00 89.38 71 CYS A O 1
ATOM 576 N N . GLY A 1 72 ? 21.658 -3.691 -28.976 1.00 91.44 72 GLY A N 1
ATOM 577 C CA . GLY A 1 72 ? 22.468 -4.909 -29.107 1.00 91.44 72 GLY A CA 1
ATOM 578 C C . GLY A 1 72 ? 23.966 -4.655 -29.314 1.00 91.44 72 GLY A C 1
ATOM 579 O O . GLY A 1 72 ? 24.762 -5.562 -29.112 1.00 91.44 72 GLY A O 1
ATOM 580 N N . VAL A 1 73 ? 24.349 -3.429 -29.688 1.00 92.69 73 VAL A N 1
ATOM 581 C CA . VAL A 1 73 ? 25.746 -3.045 -29.948 1.00 92.69 73 VAL A CA 1
ATOM 582 C C . VAL A 1 73 ? 26.385 -2.398 -28.721 1.00 92.69 73 VAL A C 1
ATOM 584 O O . VAL A 1 73 ? 27.462 -2.803 -28.303 1.00 92.69 73 VAL A O 1
ATOM 587 N N . CYS A 1 74 ? 25.728 -1.397 -28.125 1.00 91.38 74 CYS A N 1
ATOM 588 C CA . CYS A 1 74 ? 26.302 -0.626 -27.014 1.00 91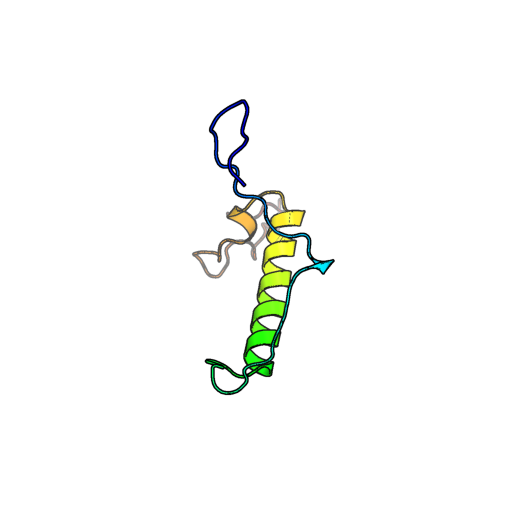.38 74 CYS A CA 1
ATOM 589 C C . CYS A 1 74 ? 25.640 -0.878 -25.652 1.00 91.38 74 CYS A C 1
ATOM 591 O O . CYS A 1 74 ? 26.087 -0.333 -24.649 1.00 91.38 74 CYS A O 1
ATOM 593 N N . GLY A 1 75 ? 24.555 -1.654 -25.586 1.00 84.50 75 GLY A N 1
ATOM 594 C CA . GLY A 1 75 ? 23.853 -1.959 -24.335 1.00 84.50 75 GLY A CA 1
ATOM 595 C C . GLY A 1 75 ? 23.044 -0.805 -23.732 1.00 84.50 75 GLY A C 1
ATOM 596 O O . GLY A 1 75 ? 22.342 -1.025 -22.747 1.00 84.50 75 GLY A O 1
ATOM 597 N N . ALA A 1 76 ? 23.095 0.400 -24.312 1.00 84.88 76 ALA A N 1
ATOM 598 C CA . ALA A 1 76 ? 22.337 1.547 -23.823 1.00 84.88 76 ALA A CA 1
ATOM 599 C C . ALA A 1 76 ? 20.819 1.308 -23.927 1.00 84.88 76 ALA A C 1
ATOM 601 O O . ALA A 1 76 ? 20.327 0.773 -24.927 1.00 84.88 76 ALA A O 1
ATOM 602 N N . GLY A 1 77 ? 20.085 1.707 -22.886 1.00 77.69 77 GLY A N 1
ATOM 603 C CA . GLY A 1 77 ? 18.624 1.679 -22.865 1.00 77.69 77 GLY A CA 1
ATOM 604 C C . GLY A 1 77 ? 18.028 2.908 -23.551 1.00 77.69 77 GLY A C 1
ATOM 605 O O . GLY A 1 77 ? 18.555 4.013 -23.423 1.00 77.69 77 GLY A O 1
ATOM 606 N N . SER A 1 78 ? 16.915 2.730 -24.261 1.00 66.38 78 SER A N 1
ATOM 607 C CA . SER A 1 78 ? 16.091 3.845 -24.743 1.00 66.38 78 SER A CA 1
ATOM 608 C C . SER A 1 78 ? 15.234 4.373 -23.587 1.00 66.38 78 SER A C 1
ATOM 610 O O . SER A 1 78 ? 14.539 3.585 -22.938 1.00 66.38 78 SER A O 1
ATOM 612 N N . SER A 1 79 ? 15.322 5.680 -23.311 1.00 62.44 79 SER A N 1
ATOM 613 C CA . SER A 1 79 ? 14.542 6.354 -22.255 1.00 62.44 79 SER A CA 1
ATOM 614 C C . SER A 1 79 ? 13.072 6.497 -22.638 1.00 62.44 79 SER A C 1
ATOM 616 O O . SER A 1 79 ? 12.808 6.742 -23.833 1.00 62.44 79 SER A O 1
#

Radius of gyration: 22.84 Å; chains: 1; bounding box: 46×40×60 Å

pLDDT: mean 81.4, std 12.92, range [55.19, 97.56]

Secondary structure (DSSP, 8-state):
-B-TTT--B---PPPGGG------GGG-SS-HHHHHHHHHHHHHHHHHHHHHS-GGGGSPPSSTTTTT-B-TTT-PBP-

Sequence (79 aa):
MKNPDTGKRVSRLNPASEWMRKEVPHLRIVSDELWADAKQRQEKGRKAIRTAGNPRGARRPHYLFSGLTKCGVCGAGSS